Protein AF-A0A1Q4DE97-F1 (afdb_monomer_lite)

pLDDT: mean 72.82, std 19.22, range [30.12, 95.75]

Foldseek 3Di:
DDDDDDDDPVRVVVLVPDQPDQDPPLCVVPPVRCPPLNGDGDPVNVVVVVVVVVCVDPVNVVCCVPPPVVPVVCVVCVVCVVVVHDDPPDDFDDDPPDPDPDGPDDPPPPPDPPDDDDDDDDD

Structure (mmCIF, N/CA/C/O backbone):
data_AF-A0A1Q4DE97-F1
#
_entry.id   AF-A0A1Q4DE97-F1
#
loop_
_atom_site.group_PDB
_atom_site.id
_atom_site.type_symbol
_atom_site.label_atom_id
_atom_site.label_alt_id
_atom_site.label_comp_id
_atom_site.label_asym_id
_atom_site.label_entity_id
_atom_site.label_seq_id
_atom_site.pdbx_PDB_ins_code
_atom_site.Cartn_x
_atom_site.Cartn_y
_atom_site.Cartn_z
_atom_site.occupancy
_atom_site.B_iso_or_equiv
_atom_site.auth_seq_id
_atom_site.auth_comp_id
_atom_site.auth_asym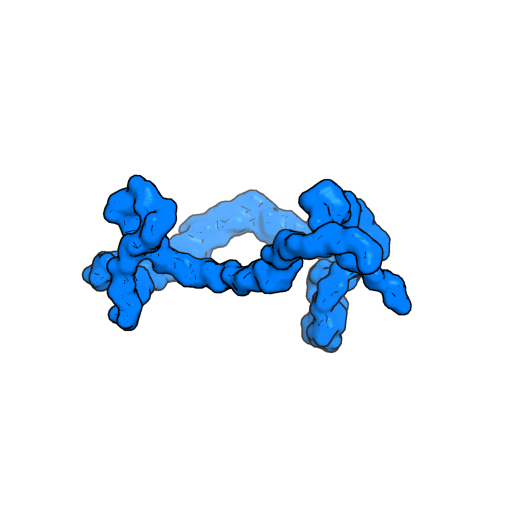_id
_atom_site.auth_atom_id
_atom_site.pdbx_PDB_model_num
ATOM 1 N N . MET A 1 1 ? 25.082 -4.727 -14.947 1.00 63.41 1 MET A N 1
ATOM 2 C CA . MET A 1 1 ? 23.734 -4.173 -15.171 1.00 63.41 1 MET A CA 1
ATOM 3 C C . MET A 1 1 ? 23.800 -2.721 -14.744 1.00 63.41 1 MET A C 1
ATOM 5 O O . MET A 1 1 ? 24.364 -2.459 -13.689 1.00 63.41 1 MET A O 1
ATOM 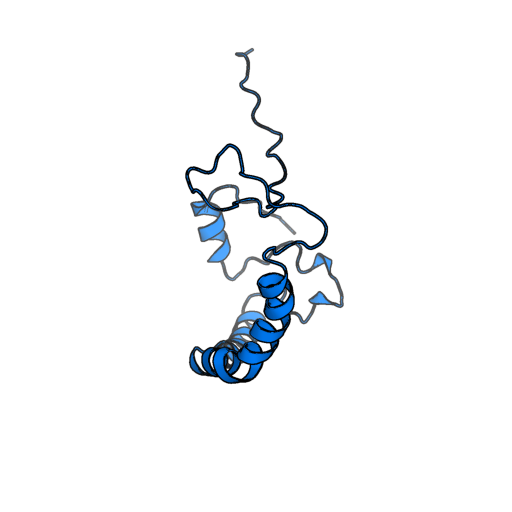9 N N . GLU A 1 2 ? 23.386 -1.798 -15.602 1.00 80.38 2 GLU A N 1
ATOM 10 C CA . GLU A 1 2 ? 23.496 -0.360 -15.340 1.00 80.38 2 GLU A CA 1
ATOM 11 C C . GLU A 1 2 ? 22.279 0.116 -14.541 1.00 80.38 2 GLU A C 1
ATOM 13 O O . GLU A 1 2 ? 21.149 -0.255 -14.859 1.00 80.38 2 GLU A O 1
ATOM 18 N N . THR A 1 3 ? 22.513 0.901 -13.490 1.00 84.88 3 THR A N 1
ATOM 19 C CA . THR A 1 3 ? 21.463 1.403 -12.595 1.00 84.88 3 THR A CA 1
ATOM 20 C C . THR A 1 3 ? 21.319 2.903 -12.783 1.00 84.88 3 THR A C 1
ATOM 22 O O . THR A 1 3 ? 22.309 3.629 -12.728 1.00 84.88 3 THR A O 1
ATOM 25 N N . ILE A 1 4 ? 20.081 3.367 -12.942 1.00 86.88 4 ILE A N 1
ATOM 26 C CA . ILE A 1 4 ? 19.746 4.792 -12.989 1.00 86.88 4 ILE A CA 1
ATOM 27 C C . ILE A 1 4 ? 18.996 5.198 -11.716 1.00 86.88 4 ILE A C 1
ATOM 29 O O . ILE A 1 4 ? 18.144 4.452 -11.231 1.00 86.88 4 ILE A O 1
ATOM 33 N N . THR A 1 5 ? 19.286 6.392 -11.198 1.00 89.38 5 THR A N 1
ATOM 34 C CA . THR A 1 5 ? 18.634 6.952 -10.002 1.00 89.38 5 THR A CA 1
ATOM 35 C C . THR A 1 5 ? 18.014 8.306 -10.354 1.00 89.38 5 THR A C 1
ATOM 37 O O . THR A 1 5 ? 18.703 9.319 -10.263 1.00 89.38 5 THR A O 1
ATOM 40 N N . PRO A 1 6 ? 16.744 8.350 -10.794 1.00 87.69 6 PRO A N 1
ATOM 41 C CA . PRO A 1 6 ? 16.066 9.609 -11.097 1.00 87.69 6 PRO A CA 1
ATOM 42 C C . PRO A 1 6 ? 15.745 10.397 -9.815 1.00 87.69 6 PRO A C 1
ATOM 44 O O . PRO A 1 6 ? 15.268 9.823 -8.834 1.00 87.69 6 PRO A O 1
ATOM 47 N N . ASP A 1 7 ? 15.962 11.714 -9.834 1.00 86.81 7 ASP A N 1
ATOM 48 C CA . ASP A 1 7 ? 15.827 12.624 -8.685 1.00 86.81 7 ASP A CA 1
ATOM 49 C C . ASP A 1 7 ? 14.897 13.826 -8.964 1.00 86.81 7 ASP A C 1
ATOM 51 O O . ASP A 1 7 ? 14.987 14.877 -8.332 1.00 86.81 7 ASP A O 1
ATOM 55 N N . GLY A 1 8 ? 13.934 13.648 -9.869 1.00 91.62 8 GLY A N 1
ATOM 56 C CA . GLY A 1 8 ? 12.907 14.635 -10.200 1.00 91.62 8 GLY A CA 1
ATOM 57 C C . GLY A 1 8 ? 11.564 13.973 -10.493 1.00 91.62 8 GLY A C 1
ATOM 58 O O . GLY A 1 8 ? 11.508 12.851 -10.989 1.00 91.62 8 GLY A O 1
ATOM 59 N N . TYR A 1 9 ? 10.448 14.653 -10.20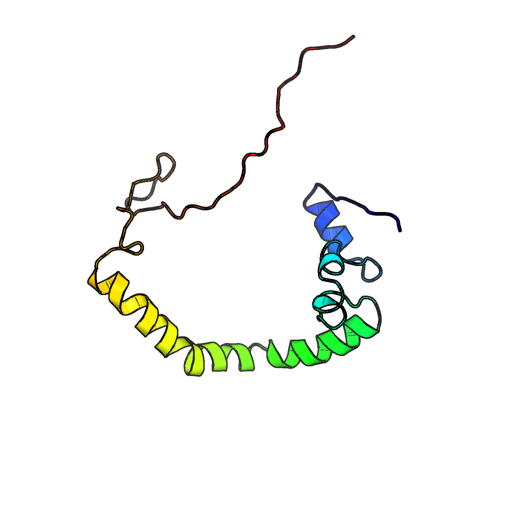4 1.00 91.31 9 TYR A N 1
ATOM 60 C CA . TYR A 1 9 ? 9.107 14.102 -10.467 1.00 91.31 9 TYR A CA 1
ATOM 61 C C . TYR A 1 9 ? 8.925 13.703 -11.941 1.00 91.31 9 TYR A C 1
ATOM 63 O O . TYR A 1 9 ? 8.367 12.645 -12.235 1.00 91.31 9 TYR A O 1
ATOM 71 N N . ALA A 1 10 ? 9.417 14.539 -12.861 1.00 93.00 10 ALA A N 1
ATOM 72 C CA . ALA A 1 10 ? 9.348 14.280 -14.295 1.00 93.00 10 ALA A CA 1
ATOM 73 C C . ALA A 1 10 ? 10.166 13.039 -14.686 1.00 93.00 10 ALA A C 1
ATOM 75 O O . ALA A 1 10 ? 9.624 12.152 -15.346 1.00 93.00 10 ALA A O 1
ATOM 76 N N . ASP A 1 11 ? 11.406 12.939 -14.205 1.00 88.88 11 ASP A N 1
ATOM 77 C CA . ASP A 1 11 ? 12.334 11.846 -14.521 1.00 88.88 11 ASP A CA 1
ATOM 78 C C . ASP A 1 11 ? 11.875 10.515 -13.915 1.00 88.88 11 ASP A C 1
ATOM 80 O O . ASP A 1 11 ? 11.886 9.480 -14.581 1.00 88.88 11 ASP A O 1
ATOM 84 N N . VAL A 1 12 ? 11.368 10.539 -12.676 1.00 89.88 12 VAL A N 1
ATOM 85 C CA . VAL A 1 12 ? 10.730 9.378 -12.036 1.00 89.88 12 VAL A CA 1
ATOM 86 C C . VAL A 1 12 ? 9.497 8.955 -12.831 1.00 89.88 12 VAL A C 1
ATOM 88 O O . VAL A 1 12 ? 9.295 7.766 -13.089 1.00 89.88 12 VAL A O 1
ATOM 91 N N . GLY A 1 13 ? 8.674 9.920 -13.248 1.00 89.31 13 GLY A N 1
ATOM 92 C CA . GLY A 1 13 ? 7.495 9.667 -14.065 1.00 89.31 13 GLY A CA 1
ATOM 93 C C . GLY A 1 13 ? 7.844 9.046 -15.418 1.00 89.31 13 GLY A C 1
ATOM 94 O O . GLY A 1 13 ? 7.151 8.131 -15.862 1.00 89.31 13 GLY A O 1
ATOM 95 N N . GLU A 1 14 ? 8.908 9.514 -16.070 1.00 89.25 14 GLU A N 1
ATOM 96 C CA . GLU A 1 14 ? 9.407 8.943 -17.321 1.00 89.25 14 GLU A CA 1
ATOM 97 C C . GLU A 1 14 ? 9.942 7.526 -17.123 1.00 89.25 14 GLU A C 1
ATOM 99 O O . GLU A 1 14 ? 9.515 6.617 -17.837 1.00 89.25 14 GLU A O 1
ATOM 104 N N . ALA A 1 15 ? 10.789 7.310 -16.116 1.00 87.19 15 ALA A N 1
ATOM 105 C CA . ALA A 1 15 ? 11.308 5.990 -15.779 1.00 87.19 15 ALA A CA 1
ATOM 106 C C . ALA A 1 15 ? 10.172 4.988 -15.501 1.00 87.19 15 ALA A C 1
ATOM 108 O O . ALA A 1 15 ? 10.207 3.865 -15.996 1.00 87.19 15 ALA A O 1
ATOM 109 N N . CYS A 1 16 ? 9.106 5.405 -14.805 1.00 84.00 16 CYS A N 1
ATOM 110 C CA . CYS A 1 16 ? 7.931 4.564 -14.543 1.00 84.00 16 CYS A CA 1
ATOM 111 C C . CYS A 1 16 ? 7.151 4.153 -15.804 1.00 84.00 16 CYS A C 1
ATOM 113 O O . CYS A 1 16 ? 6.409 3.170 -15.759 1.00 84.00 16 CYS A O 1
ATOM 115 N N . ARG A 1 17 ? 7.274 4.897 -16.912 1.00 87.19 17 ARG A N 1
ATOM 116 C CA . ARG A 1 17 ? 6.613 4.583 -18.192 1.00 87.19 17 ARG A CA 1
ATOM 117 C C . ARG A 1 17 ? 7.441 3.656 -19.083 1.00 87.19 17 ARG A C 1
ATOM 119 O O . ARG A 1 17 ? 6.894 3.095 -20.031 1.00 87.19 17 ARG A O 1
ATOM 126 N N . ARG A 1 18 ? 8.734 3.484 -18.802 1.00 84.94 18 ARG A N 1
ATOM 127 C CA . ARG A 1 18 ? 9.610 2.581 -19.554 1.00 84.94 18 ARG A CA 1
ATOM 128 C C . ARG A 1 18 ? 9.378 1.138 -19.100 1.00 84.94 18 ARG A C 1
ATOM 130 O O . ARG A 1 18 ? 9.665 0.770 -17.967 1.00 84.94 18 ARG A O 1
ATOM 137 N N . HIS A 1 19 ? 8.797 0.322 -19.978 1.00 77.19 19 HIS A N 1
ATOM 138 C CA . HIS A 1 19 ? 8.387 -1.059 -19.674 1.00 77.19 19 HIS A CA 1
ATOM 139 C C . HIS A 1 19 ? 9.524 -2.094 -19.744 1.00 77.19 19 HIS A C 1
ATOM 141 O O . HIS A 1 19 ? 9.327 -3.259 -19.387 1.00 77.19 19 HIS A O 1
ATOM 147 N N . ASP A 1 20 ? 10.670 -1.677 -20.267 1.00 77.31 20 ASP A N 1
ATOM 148 C CA . ASP A 1 20 ? 11.928 -2.409 -20.390 1.00 77.31 20 ASP A CA 1
ATOM 149 C C . ASP A 1 20 ? 12.849 -2.212 -19.176 1.00 77.31 20 ASP A C 1
ATOM 151 O O . ASP A 1 20 ? 13.762 -3.008 -18.973 1.00 77.31 20 ASP A O 1
ATOM 155 N N . LEU A 1 21 ? 12.582 -1.206 -18.336 1.00 77.94 21 LEU A N 1
ATOM 156 C CA . LEU A 1 21 ? 13.297 -1.012 -17.081 1.00 77.94 21 LEU A CA 1
ATOM 157 C C . LEU A 1 21 ? 12.770 -1.946 -15.986 1.00 77.94 21 LEU A C 1
ATOM 159 O O . LEU A 1 21 ? 11.566 -2.046 -15.737 1.00 77.94 21 LEU A O 1
ATOM 163 N N . GLN A 1 22 ? 13.699 -2.584 -15.276 1.00 76.88 22 GLN A N 1
ATOM 164 C CA . GLN A 1 22 ? 13.414 -3.304 -14.040 1.00 76.88 22 GLN A CA 1
ATOM 165 C C . GLN A 1 22 ? 13.462 -2.337 -12.852 1.00 76.88 22 GLN A C 1
ATOM 167 O O . GLN A 1 22 ? 14.331 -1.469 -12.766 1.00 76.88 22 GLN A O 1
ATOM 172 N N . ARG A 1 23 ? 12.543 -2.506 -11.897 1.00 75.62 23 ARG A N 1
ATOM 173 C CA . ARG A 1 23 ? 12.592 -1.770 -10.631 1.00 75.62 23 ARG A CA 1
ATOM 174 C C . ARG A 1 23 ? 13.689 -2.355 -9.743 1.00 75.62 23 ARG A C 1
ATOM 176 O O . ARG A 1 23 ? 13.612 -3.522 -9.364 1.00 75.62 23 ARG A O 1
ATOM 183 N N . ALA A 1 24 ? 14.676 -1.532 -9.401 1.00 69.00 24 ALA A N 1
ATOM 184 C CA . ALA A 1 24 ? 15.710 -1.892 -8.437 1.00 69.00 24 ALA A CA 1
ATOM 185 C C . ALA A 1 24 ? 15.094 -2.246 -7.067 1.00 69.00 24 ALA A C 1
ATOM 187 O O . ALA A 1 24 ? 14.017 -1.753 -6.727 1.00 69.00 24 ALA A O 1
ATOM 188 N N . LEU A 1 25 ? 15.802 -3.068 -6.282 1.00 69.38 25 LEU A N 1
ATOM 189 C CA . LEU A 1 25 ? 15.473 -3.523 -4.917 1.00 69.38 25 LEU A CA 1
ATOM 190 C C . LEU A 1 25 ? 14.440 -4.648 -4.801 1.00 69.38 25 LEU A C 1
ATOM 192 O O . LEU A 1 25 ? 14.456 -5.355 -3.796 1.00 69.38 25 LEU A O 1
ATOM 196 N N . TYR A 1 26 ? 13.562 -4.867 -5.783 1.00 72.56 26 TYR A N 1
ATOM 197 C CA . TYR A 1 26 ? 12.617 -5.988 -5.689 1.00 72.56 26 TYR A CA 1
ATOM 198 C C . TYR A 1 26 ? 13.284 -7.345 -5.933 1.00 72.56 26 TYR A C 1
ATOM 200 O O . TYR A 1 26 ? 12.858 -8.342 -5.364 1.00 72.56 26 TYR A O 1
ATOM 208 N N . ASP A 1 27 ? 14.363 -7.383 -6.708 1.00 69.00 27 ASP A N 1
ATOM 209 C CA . ASP A 1 27 ? 15.224 -8.555 -6.886 1.00 69.00 27 ASP A CA 1
ATOM 210 C C . ASP A 1 27 ? 16.137 -8.832 -5.682 1.00 69.00 27 ASP A C 1
ATOM 212 O O . ASP A 1 27 ? 16.536 -9.977 -5.470 1.00 69.00 27 ASP A O 1
ATOM 216 N N . ALA A 1 28 ? 16.410 -7.828 -4.842 1.00 75.94 28 ALA A N 1
ATOM 217 C CA . ALA A 1 28 ? 17.208 -7.991 -3.624 1.00 75.94 28 ALA A CA 1
ATOM 218 C C . ALA A 1 28 ? 16.577 -8.977 -2.621 1.00 75.94 28 ALA A C 1
ATOM 220 O O . ALA A 1 28 ? 17.284 -9.563 -1.806 1.00 75.94 28 ALA A O 1
ATOM 221 N N . GLY A 1 29 ? 15.260 -9.213 -2.704 1.00 73.06 29 GLY A N 1
ATOM 222 C CA . GLY A 1 29 ? 14.575 -10.253 -1.927 1.00 73.06 29 GLY A CA 1
ATOM 223 C C . GLY A 1 29 ? 14.801 -11.685 -2.437 1.00 73.06 29 GLY A C 1
ATOM 224 O O . GLY A 1 29 ? 14.240 -12.628 -1.877 1.00 73.06 29 GLY A O 1
ATOM 225 N N . GLY A 1 30 ? 15.603 -11.865 -3.492 1.00 76.62 30 GLY A N 1
ATOM 226 C CA . GLY A 1 30 ? 16.038 -13.165 -3.996 1.00 76.62 30 GLY A CA 1
ATOM 227 C C . GLY A 1 30 ? 14.873 -14.097 -4.330 1.00 76.62 30 GLY A C 1
ATOM 228 O O . GLY A 1 30 ? 13.894 -13.698 -4.961 1.00 76.62 30 GLY A O 1
ATOM 229 N N . ALA A 1 31 ? 14.964 -15.350 -3.877 1.00 79.19 31 ALA A N 1
ATOM 230 C CA . ALA A 1 31 ? 13.973 -16.389 -4.165 1.00 79.19 31 ALA A CA 1
ATOM 231 C C . ALA A 1 31 ? 12.548 -16.040 -3.695 1.00 79.19 31 ALA A C 1
ATOM 233 O O . ALA A 1 31 ? 11.584 -16.469 -4.320 1.00 79.19 31 ALA A O 1
ATOM 234 N N . VAL A 1 32 ? 12.398 -15.232 -2.637 1.00 80.88 32 VAL A N 1
ATOM 235 C CA . VAL A 1 32 ? 11.077 -14.808 -2.133 1.00 80.88 32 VAL A CA 1
ATOM 236 C C . VAL A 1 32 ? 10.367 -13.902 -3.139 1.00 80.88 32 VAL A C 1
ATOM 238 O O . VAL A 1 32 ? 9.143 -13.921 -3.250 1.00 80.88 32 VAL A O 1
ATOM 241 N N . MET A 1 33 ? 11.136 -13.110 -3.885 1.00 82.25 33 MET A N 1
ATOM 242 C CA . MET A 1 33 ? 10.602 -12.090 -4.778 1.00 82.25 33 MET A CA 1
ATOM 243 C C . MET A 1 33 ? 10.614 -12.495 -6.250 1.00 82.25 33 MET A C 1
ATOM 245 O O . MET A 1 33 ? 9.933 -11.845 -7.037 1.00 82.25 33 MET A O 1
ATOM 249 N N . ALA A 1 34 ? 11.329 -13.561 -6.624 1.00 77.00 34 ALA A N 1
ATOM 250 C CA . ALA A 1 34 ? 11.500 -14.003 -8.011 1.00 77.00 34 ALA A CA 1
ATOM 251 C C . ALA A 1 34 ? 10.168 -14.132 -8.775 1.00 77.00 34 ALA A C 1
ATOM 253 O O . ALA A 1 34 ? 10.038 -13.640 -9.894 1.00 77.00 34 ALA A O 1
ATOM 254 N N . ASP A 1 35 ? 9.154 -14.696 -8.116 1.00 75.12 35 ASP A N 1
ATOM 255 C CA . ASP A 1 35 ? 7.801 -14.836 -8.647 1.00 75.12 35 ASP A CA 1
ATOM 256 C C . ASP A 1 35 ? 6.830 -13.833 -8.024 1.00 75.12 35 ASP A C 1
ATOM 258 O O . ASP A 1 35 ? 5.638 -14.105 -7.938 1.00 75.12 35 ASP A O 1
ATOM 262 N N . SER A 1 36 ? 7.285 -12.676 -7.557 1.00 78.12 36 SER A N 1
ATOM 263 C CA . SER A 1 36 ? 6.397 -11.578 -7.179 1.00 78.12 36 SER A CA 1
ATOM 264 C C . SER A 1 36 ? 6.006 -10.795 -8.429 1.00 78.12 36 SER A C 1
ATOM 266 O O . SER A 1 36 ? 6.843 -10.618 -9.303 1.00 78.12 36 SER A O 1
ATOM 268 N N . PRO A 1 37 ? 4.793 -10.236 -8.541 1.00 75.62 37 PRO A N 1
ATOM 269 C CA . PRO A 1 37 ? 4.410 -9.401 -9.690 1.00 75.62 37 PRO A CA 1
ATOM 270 C C . PRO A 1 37 ? 5.300 -8.159 -9.873 1.00 75.62 37 PRO A C 1
ATOM 272 O O . PRO A 1 37 ? 5.322 -7.549 -10.940 1.00 75.62 37 PRO A O 1
ATOM 275 N N . LEU A 1 38 ? 6.053 -7.807 -8.828 1.00 78.12 38 LEU A N 1
ATOM 276 C CA . LEU A 1 38 ? 6.942 -6.653 -8.760 1.00 78.12 38 LEU A CA 1
ATOM 277 C C . LEU A 1 38 ? 8.310 -6.872 -9.437 1.00 78.12 38 LEU A C 1
ATOM 279 O O . LEU A 1 38 ? 9.010 -5.888 -9.662 1.00 78.12 38 LEU A O 1
ATOM 283 N N . VAL A 1 39 ? 8.690 -8.118 -9.756 1.00 75.50 39 VAL A N 1
ATOM 284 C CA . VAL A 1 39 ? 10.023 -8.477 -10.295 1.00 75.50 39 VAL A CA 1
ATOM 285 C C . VAL A 1 39 ? 10.042 -8.730 -11.815 1.00 75.50 39 VAL A C 1
ATOM 287 O O . VAL A 1 39 ? 10.936 -8.202 -12.486 1.00 75.50 39 VAL A O 1
ATOM 290 N N . PRO A 1 40 ? 9.087 -9.470 -12.418 1.00 69.62 40 PRO A N 1
ATOM 291 C CA . PRO A 1 40 ? 9.019 -9.638 -13.861 1.00 69.62 40 PRO A CA 1
ATOM 292 C C . PRO A 1 40 ? 8.857 -8.295 -14.572 1.00 69.62 40 PRO A C 1
ATOM 294 O O . PRO A 1 40 ? 8.092 -7.437 -14.133 1.00 69.62 40 PRO A O 1
ATOM 297 N N . HIS A 1 41 ? 9.498 -8.163 -15.731 1.00 75.12 41 HIS A N 1
ATOM 298 C CA . HIS A 1 41 ? 9.352 -7.040 -16.662 1.00 75.12 41 HIS A CA 1
ATOM 299 C C . HIS A 1 41 ? 8.969 -7.554 -18.064 1.00 75.12 41 HIS A C 1
ATOM 301 O O . HIS A 1 41 ? 8.897 -8.762 -18.318 1.00 75.12 41 HIS A O 1
ATOM 307 N N . GLY A 1 42 ? 8.619 -6.650 -18.981 1.00 74.19 42 GLY A N 1
ATOM 308 C CA . GLY A 1 42 ? 8.255 -7.024 -20.351 1.00 74.19 42 GLY A CA 1
ATOM 309 C C . GLY A 1 42 ? 7.005 -7.919 -20.462 1.00 74.19 42 GLY A C 1
ATOM 310 O O . GLY A 1 42 ? 5.940 -7.618 -19.922 1.00 74.19 42 GLY A O 1
ATOM 311 N N . ALA A 1 43 ? 7.084 -9.002 -21.241 1.00 76.75 43 ALA A N 1
ATOM 312 C CA . ALA A 1 43 ? 5.914 -9.824 -21.579 1.00 76.75 43 ALA A CA 1
ATOM 313 C C . ALA A 1 43 ? 5.349 -10.623 -20.389 1.00 76.75 43 ALA A C 1
ATOM 315 O O . ALA A 1 43 ? 4.125 -10.687 -20.238 1.00 76.75 43 ALA A O 1
ATOM 316 N N . GLY A 1 44 ? 6.216 -11.171 -19.528 1.00 74.19 44 GLY A N 1
ATOM 317 C CA . GLY A 1 44 ? 5.807 -11.913 -18.329 1.00 74.19 44 GLY A CA 1
ATOM 318 C C . GLY A 1 44 ? 5.04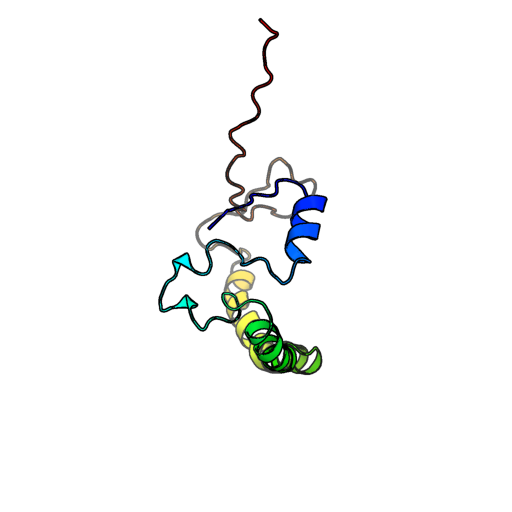9 -11.028 -17.337 1.00 74.19 44 GLY A C 1
ATOM 319 O O . GLY A 1 44 ? 3.979 -11.400 -16.856 1.00 74.19 44 GLY A O 1
ATOM 320 N N . HIS A 1 45 ? 5.531 -9.797 -17.148 1.00 79.81 45 HIS A N 1
ATOM 321 C CA . HIS A 1 45 ? 4.849 -8.760 -16.373 1.00 79.81 45 HIS A CA 1
ATOM 322 C C . HIS A 1 45 ? 3.441 -8.473 -16.906 1.00 79.81 45 HIS A C 1
ATOM 324 O O . HIS A 1 45 ? 2.461 -8.508 -16.163 1.00 79.81 45 HIS A O 1
ATOM 330 N N . ARG A 1 46 ? 3.309 -8.250 -18.222 1.00 77.44 46 ARG A N 1
ATOM 331 C CA . ARG A 1 46 ? 2.015 -7.939 -18.851 1.00 77.44 46 ARG A CA 1
ATOM 332 C C . ARG A 1 46 ? 0.984 -9.048 -18.664 1.00 77.44 46 ARG A C 1
ATOM 334 O O . ARG A 1 46 ? -0.189 -8.740 -18.468 1.00 77.44 46 ARG A O 1
ATOM 341 N N . LEU A 1 47 ? 1.379 -10.316 -18.772 1.00 80.88 47 LEU A N 1
ATOM 342 C CA . LEU A 1 47 ? 0.456 -11.439 -18.588 1.00 80.88 47 LEU A CA 1
ATOM 343 C C . LEU A 1 47 ? -0.029 -11.521 -17.137 1.00 80.88 47 LEU A C 1
ATOM 345 O O . LEU A 1 47 ? -1.227 -11.672 -16.889 1.00 80.88 47 LEU A O 1
ATOM 349 N N . ARG A 1 48 ? 0.891 -11.356 -16.188 1.00 78.94 48 ARG A N 1
ATOM 350 C CA . ARG A 1 48 ? 0.608 -11.444 -14.759 1.00 78.94 48 ARG A CA 1
ATOM 351 C C . ARG A 1 48 ? -0.264 -10.293 -14.254 1.00 78.94 48 ARG A C 1
ATOM 353 O O . ARG A 1 48 ? -1.318 -10.536 -13.666 1.00 78.94 48 ARG A O 1
ATOM 360 N N . HIS A 1 49 ? 0.064 -9.060 -14.639 1.00 81.56 49 HIS A N 1
ATOM 361 C CA . HIS A 1 49 ? -0.755 -7.890 -14.321 1.00 81.56 49 HIS A CA 1
ATOM 362 C C . HIS A 1 49 ? -2.171 -7.963 -14.895 1.00 81.56 49 HIS A C 1
ATOM 364 O O . HIS A 1 49 ? -3.099 -7.441 -14.284 1.00 81.56 49 HIS A O 1
ATOM 370 N N . ARG A 1 50 ? -2.399 -8.630 -16.037 1.00 84.06 50 ARG A N 1
ATOM 371 C CA . ARG A 1 50 ? -3.770 -8.833 -16.549 1.00 84.06 50 ARG A CA 1
ATOM 372 C C . ARG A 1 50 ? -4.622 -9.678 -15.609 1.00 84.06 50 ARG A C 1
ATOM 374 O O . ARG A 1 50 ? -5.821 -9.417 -15.510 1.00 84.06 50 ARG A O 1
ATOM 381 N N . MET A 1 51 ? -4.033 -10.684 -14.964 1.00 82.69 51 MET A N 1
ATOM 382 C CA . MET A 1 51 ? -4.742 -11.527 -14.003 1.00 82.69 51 MET A CA 1
ATOM 383 C C . MET A 1 51 ? -4.984 -10.768 -12.697 1.00 82.69 51 MET A C 1
ATOM 385 O O . MET A 1 51 ? -6.126 -10.691 -12.251 1.00 82.69 51 MET A O 1
ATOM 389 N N . GLU A 1 52 ? -3.964 -10.110 -12.145 1.00 81.56 52 GLU A N 1
ATOM 390 C CA . GLU A 1 52 ? -4.094 -9.300 -10.921 1.00 81.56 52 GLU A CA 1
ATOM 391 C C . GLU A 1 52 ? -5.065 -8.135 -11.071 1.00 81.56 52 GLU A C 1
ATOM 393 O O . GLU A 1 52 ? -5.906 -7.911 -10.202 1.00 81.56 52 GLU A O 1
ATOM 398 N N . ASN A 1 53 ? -5.055 -7.451 -12.216 1.00 85.38 53 ASN A N 1
ATOM 399 C CA . ASN A 1 53 ? -6.007 -6.380 -12.491 1.00 85.38 53 ASN A CA 1
ATOM 400 C C . ASN A 1 53 ? -7.465 -6.859 -12.478 1.00 85.38 53 ASN A C 1
ATOM 402 O O . ASN A 1 53 ? -8.353 -6.014 -12.433 1.00 85.38 53 ASN A O 1
ATOM 406 N N . ARG A 1 54 ? -7.756 -8.172 -12.530 1.00 85.56 54 ARG A N 1
ATOM 407 C CA . ARG A 1 54 ? -9.113 -8.712 -12.304 1.00 85.56 54 ARG A CA 1
ATOM 408 C C . ARG A 1 54 ? -9.489 -8.715 -10.821 1.00 85.56 54 ARG A C 1
ATOM 410 O O . ARG A 1 54 ? -10.631 -8.397 -10.494 1.00 85.56 54 ARG A O 1
ATOM 417 N N . LEU A 1 55 ? -8.539 -9.019 -9.942 1.00 85.06 55 LEU A N 1
ATOM 418 C CA . LEU A 1 55 ? -8.720 -8.970 -8.489 1.00 85.06 55 LEU A CA 1
ATOM 419 C C . LEU A 1 55 ? -8.789 -7.525 -7.989 1.00 85.06 55 LEU A C 1
ATOM 421 O O . LEU A 1 55 ? -9.600 -7.206 -7.130 1.00 85.06 55 LEU A O 1
ATOM 425 N N . CYS A 1 56 ? -8.029 -6.623 -8.606 1.00 84.38 56 CYS A N 1
ATOM 426 C CA . CYS A 1 56 ? -8.023 -5.199 -8.269 1.00 84.38 56 CYS A CA 1
ATOM 427 C C . CYS A 1 56 ? -9.086 -4.381 -9.029 1.00 84.38 56 CYS A C 1
ATOM 429 O O . CYS A 1 56 ? -8.986 -3.157 -9.120 1.00 84.38 56 CYS A O 1
ATOM 431 N N . ARG A 1 57 ? -10.121 -5.019 -9.601 1.00 91.31 57 ARG A N 1
ATOM 432 C CA . ARG A 1 57 ? -11.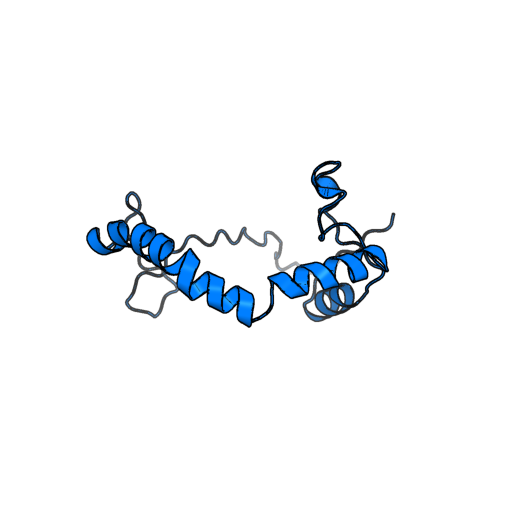223 -4.281 -10.240 1.00 91.31 57 ARG A CA 1
ATOM 433 C C . ARG A 1 57 ? -12.059 -3.564 -9.198 1.00 91.31 57 ARG A C 1
ATOM 435 O O . ARG A 1 57 ? -12.301 -4.077 -8.109 1.00 91.31 57 ARG A O 1
ATOM 442 N N . ARG A 1 58 ? -12.628 -2.429 -9.606 1.00 92.50 58 ARG A N 1
ATOM 443 C CA . ARG A 1 58 ? -13.543 -1.625 -8.785 1.00 92.50 58 ARG A CA 1
ATOM 444 C C . ARG A 1 58 ? -14.631 -2.460 -8.099 1.00 92.50 58 ARG A C 1
ATOM 446 O O . ARG A 1 58 ? -14.917 -2.219 -6.935 1.00 92.50 58 ARG A O 1
ATOM 453 N N . GLY A 1 59 ? -15.229 -3.424 -8.804 1.00 92.44 59 GLY A N 1
ATOM 454 C CA . GLY A 1 59 ? -16.262 -4.301 -8.238 1.00 92.44 59 GLY A CA 1
ATOM 455 C C . GLY A 1 59 ? -15.738 -5.174 -7.095 1.00 92.44 59 GLY A C 1
ATOM 456 O O . GLY A 1 59 ? -16.315 -5.172 -6.011 1.00 92.44 59 GLY A O 1
ATOM 457 N N . THR A 1 60 ? -14.609 -5.849 -7.313 1.00 91.19 60 THR A N 1
ATOM 458 C CA . THR A 1 60 ? -13.955 -6.712 -6.320 1.00 91.19 60 THR A CA 1
ATOM 459 C C . THR A 1 60 ? -13.498 -5.919 -5.097 1.00 91.19 60 THR A C 1
ATOM 461 O O . THR A 1 60 ? -13.766 -6.323 -3.969 1.00 91.19 60 THR A O 1
ATOM 464 N N . LEU A 1 61 ? -12.892 -4.745 -5.305 1.00 90.50 61 LEU A N 1
ATOM 465 C CA . LEU A 1 61 ? -12.487 -3.861 -4.209 1.00 90.50 61 LEU A CA 1
ATOM 466 C C . LEU A 1 61 ? -13.695 -3.354 -3.413 1.00 90.50 61 LEU A C 1
ATOM 468 O O . LEU A 1 61 ? -13.653 -3.334 -2.187 1.00 90.50 61 LEU A O 1
ATOM 472 N N . ARG A 1 62 ? -14.802 -3.009 -4.088 1.00 92.94 62 ARG A N 1
ATOM 473 C CA . ARG A 1 62 ? -1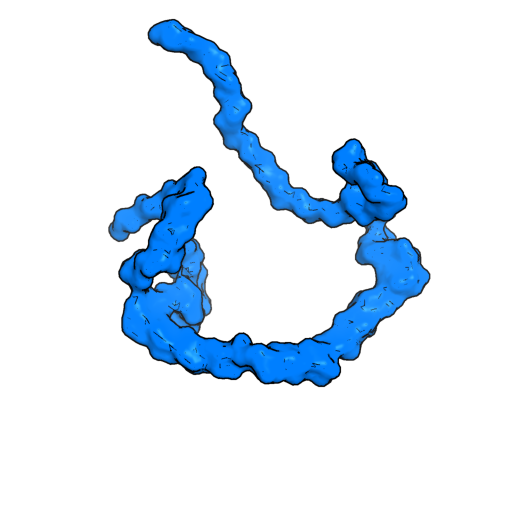6.029 -2.564 -3.412 1.00 92.94 62 ARG A CA 1
ATOM 474 C C . ARG A 1 62 ? -16.664 -3.668 -2.570 1.00 92.94 62 ARG A C 1
ATOM 476 O O . ARG A 1 62 ? -17.208 -3.381 -1.507 1.00 92.94 62 ARG A O 1
ATOM 483 N N . TYR A 1 63 ? -16.620 -4.908 -3.050 1.00 93.44 63 TYR A N 1
ATOM 484 C CA . TYR A 1 63 ? -17.042 -6.067 -2.271 1.00 93.44 63 TYR A CA 1
ATOM 485 C C . TYR A 1 63 ? -16.148 -6.253 -1.040 1.00 93.44 63 TYR A C 1
ATOM 487 O O . TYR A 1 63 ? -16.660 -6.342 0.073 1.00 93.44 63 TYR A O 1
ATOM 495 N N . GLY A 1 64 ? -14.823 -6.218 -1.221 1.00 92.50 64 GLY A N 1
ATOM 496 C CA . GLY A 1 64 ? -13.867 -6.306 -0.117 1.00 92.50 64 GLY A CA 1
ATOM 497 C C . GLY A 1 64 ? -14.115 -5.243 0.956 1.00 92.50 64 GLY A C 1
ATOM 498 O O . GLY A 1 64 ? -14.234 -5.579 2.129 1.00 92.50 64 GLY A O 1
ATOM 499 N N . GLU A 1 65 ? -14.293 -3.983 0.558 1.00 92.69 65 GLU A N 1
ATOM 500 C CA . GLU A 1 65 ? -14.619 -2.872 1.462 1.00 92.69 65 GLU A CA 1
ATOM 501 C C . GLU A 1 65 ? -15.891 -3.143 2.280 1.00 92.69 65 GLU A C 1
ATOM 503 O O . GLU A 1 65 ? -15.896 -3.018 3.503 1.00 92.69 65 GLU A O 1
ATOM 508 N N . LYS A 1 66 ? -16.980 -3.531 1.608 1.00 92.31 66 LYS A N 1
ATOM 509 C CA . LYS A 1 66 ? -18.302 -3.637 2.238 1.00 92.31 66 LYS A CA 1
ATOM 510 C C . LYS A 1 66 ? -18.499 -4.894 3.068 1.00 92.31 66 LYS A C 1
ATOM 512 O O . LYS A 1 66 ? -19.251 -4.851 4.039 1.00 92.31 66 LYS A O 1
ATOM 517 N N . THR A 1 67 ? -17.900 -5.996 2.639 1.00 93.62 67 THR A N 1
ATOM 518 C CA . THR A 1 67 ? -18.224 -7.328 3.154 1.00 93.62 67 THR A CA 1
ATOM 519 C C . THR A 1 67 ? -17.095 -7.909 3.988 1.00 93.62 67 THR A C 1
ATOM 521 O O . THR A 1 67 ? -17.370 -8.667 4.908 1.00 93.62 67 THR A O 1
ATOM 524 N N . ILE A 1 68 ? -15.841 -7.558 3.695 1.00 93.44 68 ILE A N 1
ATOM 525 C CA . ILE A 1 68 ? -14.680 -8.149 4.370 1.00 93.44 68 ILE A CA 1
ATOM 526 C C . ILE A 1 68 ? -14.058 -7.157 5.350 1.00 93.44 68 ILE A C 1
ATOM 528 O O . ILE A 1 68 ? -13.821 -7.503 6.498 1.00 93.44 68 ILE A O 1
ATOM 532 N N . LEU A 1 69 ? -13.792 -5.922 4.917 1.00 93.94 69 LEU A N 1
ATOM 533 C CA . LEU A 1 69 ? -13.026 -4.951 5.705 1.00 93.94 69 LEU A CA 1
ATOM 534 C C . LEU A 1 69 ? -13.870 -4.180 6.719 1.00 93.94 69 LEU A C 1
ATOM 536 O O . LEU A 1 69 ? -13.320 -3.685 7.699 1.00 93.94 69 LEU A O 1
ATOM 540 N N . ARG A 1 70 ? -15.186 -4.079 6.508 1.00 91.81 70 ARG A N 1
ATOM 541 C CA . ARG A 1 70 ? -16.079 -3.273 7.349 1.00 91.81 70 ARG A CA 1
ATOM 542 C C . ARG A 1 70 ? -15.952 -3.601 8.838 1.00 91.81 70 ARG A C 1
ATOM 544 O O . ARG A 1 70 ? -15.704 -2.697 9.634 1.00 91.81 70 ARG A O 1
ATOM 551 N N . ASP A 1 71 ? -16.160 -4.862 9.201 1.00 95.25 71 ASP A N 1
ATOM 552 C CA . ASP A 1 71 ? -16.199 -5.271 10.605 1.00 95.25 71 ASP A CA 1
ATOM 553 C C . ASP A 1 71 ? -14.803 -5.252 11.246 1.00 95.25 71 ASP A C 1
ATOM 555 O O . ASP A 1 71 ? -14.666 -4.594 12.274 1.00 95.25 71 ASP A O 1
ATOM 559 N N . PRO A 1 72 ? -13.733 -5.795 10.626 1.00 95.75 72 PRO A N 1
ATOM 560 C CA . PRO A 1 72 ? -12.380 -5.681 11.167 1.00 95.75 72 PRO A CA 1
ATOM 561 C C . PRO A 1 72 ? -11.936 -4.239 11.399 1.00 95.75 72 PRO A C 1
ATOM 563 O O . PRO A 1 72 ? -11.336 -3.950 12.429 1.00 95.75 72 PRO A O 1
ATOM 566 N N . VAL A 1 73 ? -12.239 -3.315 10.478 1.00 94.44 73 VAL A N 1
ATOM 567 C CA . VAL A 1 73 ? -11.899 -1.896 10.656 1.00 94.44 73 VAL A CA 1
ATOM 568 C C . VAL A 1 73 ? -12.663 -1.310 11.839 1.00 94.44 73 VAL A C 1
ATOM 570 O O . VAL A 1 73 ? -12.058 -0.655 12.685 1.00 94.44 73 VAL A O 1
ATOM 573 N N . ARG A 1 74 ? -13.974 -1.560 11.935 1.00 93.50 74 ARG A N 1
ATOM 574 C CA . ARG A 1 74 ? -14.785 -1.090 13.065 1.00 93.50 74 ARG A CA 1
ATOM 575 C C . ARG A 1 74 ? -14.250 -1.633 14.388 1.00 93.50 74 ARG A C 1
ATOM 577 O O . ARG A 1 74 ? -14.056 -0.861 15.320 1.00 93.50 74 ARG A O 1
ATOM 584 N N . ASP A 1 75 ? -14.018 -2.935 14.456 1.00 95.19 75 ASP A N 1
ATOM 585 C CA . ASP A 1 75 ? -13.635 -3.629 15.682 1.00 95.19 75 ASP A CA 1
ATOM 586 C C . ASP A 1 75 ? -12.210 -3.244 16.107 1.00 95.19 75 ASP A C 1
ATOM 588 O O . ASP A 1 75 ? -11.957 -3.034 17.290 1.00 95.19 75 ASP A O 1
ATOM 592 N N . THR A 1 76 ? -11.308 -3.034 15.140 1.00 92.56 76 THR A N 1
ATOM 593 C CA . THR A 1 76 ? -9.963 -2.491 15.391 1.00 92.56 76 THR A CA 1
ATOM 594 C C . THR A 1 76 ? -10.029 -1.073 15.951 1.00 92.56 76 THR A C 1
ATOM 596 O O . THR A 1 76 ? -9.270 -0.738 16.853 1.00 92.56 76 THR A O 1
ATOM 599 N N . LEU A 1 77 ? -10.932 -0.227 15.442 1.00 90.25 77 LEU A N 1
ATOM 600 C CA . LEU A 1 77 ? -11.051 1.171 15.869 1.00 90.25 77 LEU A CA 1
ATOM 601 C C . LEU A 1 77 ? -11.833 1.354 17.179 1.00 90.25 77 LEU A C 1
ATOM 603 O O . LEU A 1 77 ? -11.599 2.330 17.892 1.00 90.25 77 LEU A O 1
ATOM 607 N N . ALA A 1 78 ? -12.742 0.437 17.512 1.00 90.44 78 ALA A N 1
ATOM 608 C CA . ALA A 1 78 ? -13.594 0.500 18.699 1.00 90.44 78 ALA A CA 1
ATOM 609 C C . ALA A 1 78 ? -12.849 0.798 20.021 1.00 90.44 78 ALA A C 1
ATOM 611 O O . ALA A 1 78 ? -13.279 1.718 20.724 1.00 90.44 78 ALA A O 1
ATOM 612 N N . PRO A 1 79 ? -11.739 0.115 20.380 1.00 85.25 79 PRO A N 1
ATOM 613 C CA . PRO A 1 79 ? -11.026 0.404 21.628 1.00 85.25 79 PRO A CA 1
ATOM 614 C C . PRO A 1 79 ? -10.415 1.810 21.653 1.00 85.25 79 PRO A C 1
ATOM 616 O O . PRO A 1 79 ? -10.459 2.478 22.684 1.00 85.25 79 PRO A O 1
ATOM 619 N N . PHE A 1 80 ? -9.901 2.298 20.523 1.00 85.31 80 PHE A N 1
ATOM 620 C CA . PHE A 1 80 ? -9.306 3.634 20.423 1.00 85.31 80 PHE A CA 1
ATOM 621 C C . PHE A 1 80 ? -10.360 4.740 20.523 1.00 85.31 80 PHE A C 1
ATOM 623 O O . PHE A 1 80 ? -10.142 5.763 21.173 1.00 85.31 80 PHE A O 1
ATOM 630 N N . LEU A 1 81 ? -11.538 4.512 19.932 1.00 85.56 81 LEU A N 1
ATOM 631 C CA . LEU A 1 81 ? -12.681 5.413 20.065 1.00 85.56 81 LEU A CA 1
ATOM 632 C C . LEU A 1 81 ? -13.176 5.477 21.514 1.00 85.56 81 LEU A C 1
ATOM 634 O O . LEU A 1 81 ? -13.418 6.569 22.020 1.00 85.56 81 LEU A O 1
ATOM 638 N N . ALA A 1 82 ? -13.268 4.332 22.199 1.00 84.44 82 ALA A N 1
ATOM 639 C CA . ALA A 1 82 ? -13.640 4.279 23.613 1.00 84.44 82 ALA A CA 1
ATOM 640 C C . ALA A 1 82 ? -12.603 4.967 24.519 1.00 84.44 82 ALA A C 1
ATOM 642 O O . ALA A 1 82 ? -12.965 5.627 25.490 1.00 84.44 82 ALA A O 1
ATOM 643 N N . ALA A 1 83 ? -11.317 4.848 24.184 1.00 81.38 83 ALA A N 1
ATOM 644 C CA . ALA A 1 83 ? -10.221 5.476 24.915 1.00 81.38 83 ALA A CA 1
ATOM 645 C C . ALA A 1 83 ? -10.047 6.978 24.614 1.00 81.38 83 ALA A C 1
ATOM 647 O O . ALA A 1 83 ? -9.257 7.638 25.294 1.00 81.38 83 ALA A O 1
ATOM 648 N N . GLY A 1 84 ? -10.722 7.507 23.584 1.00 81.38 84 GLY A N 1
ATOM 649 C CA . GLY A 1 84 ? -10.569 8.888 23.114 1.00 81.38 84 GLY A CA 1
ATOM 650 C C . GLY A 1 84 ? -9.183 9.212 22.540 1.00 81.38 84 GLY A C 1
ATOM 651 O O . GLY A 1 84 ? -8.861 10.385 22.357 1.00 81.38 84 GLY A O 1
ATOM 652 N N . ARG A 1 85 ? -8.350 8.195 22.273 1.00 72.62 85 ARG A N 1
ATOM 653 C CA . ARG A 1 85 ? -6.974 8.338 21.773 1.00 72.62 85 ARG A CA 1
ATOM 654 C C . ARG A 1 85 ? -6.570 7.147 20.908 1.00 72.62 85 ARG A C 1
ATOM 656 O O . ARG A 1 85 ? -6.986 6.021 21.166 1.00 72.62 85 ARG A O 1
ATOM 663 N N . ALA A 1 86 ? -5.760 7.415 19.885 1.00 73.50 86 ALA A N 1
ATOM 664 C CA . ALA A 1 86 ? -5.310 6.408 18.922 1.00 73.50 86 ALA A CA 1
ATOM 665 C C . ALA A 1 86 ? -4.083 5.615 19.397 1.00 73.50 86 ALA A C 1
ATOM 667 O O . ALA A 1 86 ? -3.948 4.448 19.051 1.00 73.50 86 ALA A O 1
ATOM 668 N N . ASP A 1 87 ? -3.210 6.230 20.194 1.00 72.69 87 ASP A N 1
ATOM 669 C CA . ASP A 1 87 ? -2.073 5.560 20.820 1.00 72.69 87 ASP A CA 1
ATOM 670 C C . ASP A 1 87 ? -2.373 5.398 22.323 1.00 72.69 87 ASP A C 1
ATOM 672 O O . ASP A 1 87 ? -2.671 6.391 22.999 1.00 72.69 87 ASP A O 1
ATOM 676 N N . PRO A 1 88 ? -2.392 4.164 22.855 1.00 63.94 88 PRO A N 1
ATOM 677 C CA . PRO A 1 88 ? -2.653 3.932 24.267 1.00 63.94 88 PRO A CA 1
ATOM 678 C C . PRO A 1 88 ? -1.557 4.500 25.177 1.00 63.94 88 PRO A C 1
ATOM 680 O O . PRO A 1 88 ? -1.910 4.907 26.291 1.00 63.94 88 PRO A O 1
ATOM 683 N N . ASP A 1 89 ? -0.312 4.580 24.693 1.00 68.31 89 ASP A N 1
ATOM 684 C CA . ASP A 1 89 ? 0.902 4.879 25.464 1.00 68.31 89 ASP A CA 1
ATOM 685 C C . ASP A 1 89 ? 1.454 6.290 25.204 1.00 68.31 89 ASP A C 1
ATOM 687 O O . ASP A 1 89 ? 2.137 6.854 26.062 1.00 68.31 89 ASP A O 1
ATOM 691 N N . THR A 1 90 ? 1.121 6.899 24.061 1.00 66.06 90 THR A N 1
ATOM 692 C CA . THR A 1 90 ? 1.565 8.260 23.716 1.00 66.06 90 THR A CA 1
ATOM 693 C C . THR A 1 90 ? 0.406 9.261 23.794 1.00 66.06 90 THR A C 1
ATOM 695 O O . THR A 1 90 ? -0.556 9.153 23.026 1.00 66.06 90 THR A O 1
ATOM 698 N N . PRO A 1 91 ? 0.460 10.276 24.679 1.00 62.00 91 PRO A N 1
ATOM 699 C CA . PRO A 1 91 ? -0.542 11.332 24.690 1.00 62.00 91 PRO A CA 1
ATOM 700 C C . PRO A 1 91 ? -0.495 12.133 23.383 1.00 62.00 91 PRO A C 1
ATOM 702 O O . PRO A 1 91 ? 0.558 12.358 22.791 1.00 62.00 91 PRO A O 1
ATOM 705 N N . ALA A 1 92 ? -1.661 12.577 22.925 1.00 61.09 92 ALA A N 1
ATOM 706 C CA . ALA A 1 92 ? -1.757 13.349 21.700 1.00 61.09 92 ALA A CA 1
ATOM 707 C C . ALA A 1 92 ? -1.203 14.772 21.917 1.00 61.09 92 ALA A C 1
ATOM 709 O O . ALA A 1 92 ? -1.690 15.513 22.770 1.00 61.09 92 ALA A O 1
ATOM 710 N N . GLU A 1 93 ? -0.210 15.175 21.123 1.00 62.50 93 GLU A N 1
ATOM 711 C CA . GLU A 1 93 ? 0.400 16.509 21.187 1.00 62.50 93 GLU A CA 1
ATOM 712 C C . GLU A 1 93 ? 0.017 17.362 19.967 1.00 62.50 93 GLU A C 1
ATOM 714 O O . GLU A 1 93 ? -0.136 16.863 18.846 1.00 62.50 93 GLU A O 1
ATOM 719 N N . ARG A 1 94 ? -0.144 18.680 20.162 1.00 59.81 94 ARG A N 1
ATOM 720 C CA . ARG A 1 94 ? -0.337 19.619 19.047 1.00 59.81 94 ARG A CA 1
ATOM 721 C C . ARG A 1 94 ? 1.008 19.822 18.350 1.00 59.81 94 ARG A C 1
ATOM 723 O O . ARG A 1 94 ? 1.915 20.423 18.917 1.00 59.81 94 ARG A O 1
ATOM 730 N N . GLY A 1 95 ? 1.111 19.377 17.099 1.00 62.44 95 GLY A N 1
ATOM 731 C CA . GLY A 1 95 ? 2.285 19.653 16.277 1.00 62.44 95 GLY A CA 1
ATOM 732 C C . GLY A 1 95 ? 2.494 21.168 16.095 1.00 62.44 95 GLY A C 1
ATOM 733 O O . GLY A 1 95 ? 1.530 21.868 15.772 1.00 62.44 95 GLY A O 1
ATOM 734 N N . PRO A 1 96 ? 3.727 21.692 16.237 1.00 64.88 96 PRO A N 1
ATOM 735 C CA . PRO A 1 96 ? 4.012 23.132 16.177 1.00 64.88 96 PRO A CA 1
ATOM 736 C C . PRO A 1 96 ? 3.726 23.766 14.804 1.00 64.88 96 PRO A C 1
ATOM 738 O O . PRO A 1 96 ? 3.622 24.983 14.697 1.00 64.88 96 PRO A O 1
ATOM 741 N N . ALA A 1 97 ? 3.573 22.948 13.758 1.00 65.06 97 ALA A N 1
ATOM 742 C CA . ALA A 1 97 ? 3.217 23.374 12.405 1.00 65.06 97 ALA A CA 1
ATOM 743 C C . ALA A 1 97 ? 1.714 23.222 12.077 1.00 65.06 97 ALA A C 1
ATOM 745 O O . ALA A 1 97 ? 1.303 23.499 10.951 1.00 65.06 97 ALA A O 1
ATOM 746 N N . SER A 1 98 ? 0.883 22.750 13.017 1.00 55.50 98 SER A N 1
ATOM 747 C CA . SER A 1 98 ? -0.542 22.511 12.761 1.00 55.50 98 SER A CA 1
ATOM 748 C C . SER A 1 98 ? -1.391 23.744 13.071 1.00 55.50 98 SER A C 1
ATOM 750 O O . SER A 1 98 ? -1.541 24.141 14.226 1.00 55.50 98 SER A O 1
ATOM 752 N N . ALA A 1 99 ? -2.030 24.293 12.036 1.00 59.84 99 ALA A N 1
ATOM 753 C CA . ALA A 1 99 ? -3.048 25.341 12.158 1.00 59.84 99 ALA A CA 1
ATOM 754 C C . ALA A 1 99 ? -4.448 24.801 12.525 1.00 59.84 99 ALA A C 1
ATOM 756 O O . ALA A 1 99 ? -5.398 25.571 12.632 1.00 59.84 99 ALA A O 1
ATOM 757 N N . ARG A 1 100 ? -4.607 23.478 12.680 1.00 54.88 100 ARG A N 1
ATOM 758 C CA . ARG A 1 100 ? -5.879 22.837 13.048 1.00 54.88 100 ARG A CA 1
ATOM 759 C C . ARG A 1 100 ? -5.936 22.570 14.548 1.00 54.88 100 ARG A C 1
ATOM 761 O O . ARG A 1 100 ? -4.948 22.129 15.130 1.00 54.88 100 ARG A O 1
ATOM 768 N N . ASP A 1 101 ? -7.118 22.751 15.137 1.00 52.34 101 ASP A N 1
ATOM 769 C CA . ASP A 1 101 ? -7.365 22.539 16.572 1.00 52.34 101 ASP A CA 1
ATOM 770 C C . ASP A 1 101 ? -7.364 21.074 17.026 1.00 52.34 101 ASP A C 1
ATOM 772 O O . ASP A 1 101 ? -7.486 20.791 18.216 1.00 52.34 101 ASP A O 1
ATOM 776 N N . HIS A 1 102 ? -7.173 20.137 16.096 1.00 50.62 102 HIS A N 1
ATOM 777 C CA . HIS A 1 102 ? -7.089 18.711 16.385 1.00 50.62 102 HIS A CA 1
ATOM 778 C C . HIS A 1 102 ? -5.684 18.153 16.154 1.00 50.62 102 HIS A C 1
ATOM 780 O O . HIS A 1 102 ? -4.944 18.595 15.271 1.00 50.62 102 HIS A O 1
ATOM 786 N N . PHE A 1 103 ? -5.359 17.162 16.985 1.00 48.78 103 PHE A N 1
ATOM 787 C CA . PHE A 1 103 ? -4.078 16.481 17.122 1.00 48.78 103 PHE A CA 1
ATOM 788 C C . PHE A 1 103 ? -3.556 15.936 15.788 1.00 48.78 103 PHE A C 1
ATOM 790 O O . PHE A 1 103 ? -3.985 14.893 15.302 1.00 48.78 103 PHE A O 1
ATOM 797 N N . ALA A 1 104 ? -2.606 16.651 15.195 1.00 46.81 104 ALA A N 1
ATOM 798 C CA . ALA A 1 104 ? -1.810 16.172 14.077 1.00 46.81 104 ALA A CA 1
ATOM 799 C C . ALA A 1 104 ? -0.415 15.821 14.599 1.00 46.81 104 ALA A C 1
ATOM 801 O O . ALA A 1 104 ? 0.546 16.549 14.370 1.00 46.81 104 ALA A O 1
ATOM 802 N N . SER A 1 105 ? -0.324 14.712 15.327 1.00 49.09 105 SER A N 1
ATOM 803 C CA . SER A 1 105 ? 0.937 13.996 15.478 1.00 49.09 105 SER A CA 1
ATOM 804 C C . SER A 1 105 ? 0.684 12.546 15.091 1.00 49.09 105 SER A C 1
ATOM 806 O O . SER A 1 105 ? 0.365 11.698 15.913 1.00 49.09 105 SER A O 1
ATOM 808 N N . TYR A 1 106 ? 0.743 12.288 13.787 1.00 42.31 106 TYR A N 1
ATOM 809 C CA . TYR A 1 106 ? 1.161 10.979 13.315 1.00 42.31 106 TYR A CA 1
ATOM 810 C C . TYR A 1 106 ? 2.671 11.100 13.131 1.00 42.31 106 TYR A C 1
ATOM 812 O O . TYR A 1 106 ? 3.085 11.998 12.388 1.00 42.31 106 TYR A O 1
ATOM 820 N N . PRO A 1 107 ? 3.502 10.267 13.777 1.00 34.81 107 PRO A N 1
ATOM 821 C CA . PRO A 1 107 ? 4.925 10.241 13.491 1.00 34.81 107 PRO A CA 1
ATOM 822 C C . PRO A 1 107 ? 5.117 9.711 12.065 1.00 34.81 107 PRO A C 1
ATOM 824 O O . PRO A 1 107 ? 5.355 8.531 11.833 1.00 34.81 107 PRO A O 1
ATOM 827 N N . VAL A 1 108 ? 4.998 10.590 11.070 1.00 33.28 108 VAL A N 1
ATOM 828 C CA . VAL A 1 108 ? 5.594 10.356 9.763 1.00 33.28 108 VAL A CA 1
ATOM 829 C C . VAL A 1 108 ? 7.079 10.561 9.986 1.00 33.28 108 VAL A C 1
ATOM 831 O O . VAL A 1 108 ? 7.560 11.689 10.086 1.00 33.28 108 VAL A O 1
ATOM 834 N N . VAL A 1 109 ? 7.809 9.456 10.104 1.00 30.12 109 VAL A N 1
ATOM 835 C CA . VAL A 1 109 ? 9.265 9.463 10.001 1.00 30.12 109 VAL A CA 1
ATOM 836 C C . VAL A 1 109 ? 9.604 9.866 8.564 1.00 30.12 109 VAL A C 1
ATOM 838 O O . VAL A 1 109 ? 9.862 9.027 7.709 1.00 30.12 109 VAL A O 1
ATOM 841 N N . SER A 1 110 ? 9.579 11.164 8.261 1.00 31.89 110 SER A N 1
ATOM 842 C CA . SER A 1 110 ? 10.372 11.687 7.159 1.00 31.89 110 SER A CA 1
ATOM 843 C C . SER A 1 110 ? 11.788 11.794 7.701 1.00 31.89 110 SER A C 1
ATOM 845 O O . SER A 1 110 ? 12.127 12.738 8.423 1.00 31.89 110 SER A O 1
ATOM 847 N N . SER A 1 111 ? 12.608 10.785 7.424 1.00 32.72 111 SER A N 1
ATOM 848 C CA . SER A 1 111 ? 14.040 10.897 7.644 1.00 32.72 111 SER A CA 1
ATOM 849 C C . SER A 1 111 ? 14.539 12.165 6.945 1.00 32.72 111 SER A C 1
ATOM 851 O O . SER A 1 111 ? 14.201 12.465 5.799 1.00 32.72 111 SER A O 1
ATOM 853 N N . ARG A 1 112 ? 15.294 12.965 7.702 1.00 32.62 112 ARG A N 1
ATOM 854 C CA . ARG A 1 112 ? 15.962 14.184 7.246 1.00 32.62 112 ARG A CA 1
ATOM 855 C C . ARG A 1 112 ? 16.608 13.965 5.880 1.00 32.62 112 ARG A C 1
ATOM 857 O O . ARG A 1 112 ? 17.466 13.097 5.736 1.00 32.62 112 ARG A O 1
ATOM 864 N N . ARG A 1 113 ? 16.344 14.878 4.945 1.00 38.47 113 ARG A N 1
ATOM 865 C CA . ARG A 1 113 ? 17.292 15.199 3.876 1.00 38.47 113 ARG A CA 1
ATOM 866 C C . ARG A 1 113 ? 18.510 15.866 4.530 1.00 38.47 113 ARG A C 1
ATOM 868 O O . ARG A 1 113 ? 18.574 17.085 4.661 1.00 38.47 113 ARG A O 1
ATOM 875 N N . ALA A 1 114 ? 19.450 15.062 5.017 1.00 38.47 114 ALA A N 1
ATOM 876 C CA . ALA A 1 114 ? 20.797 15.531 5.300 1.00 38.47 114 ALA A CA 1
ATOM 877 C C . ALA A 1 114 ? 21.460 15.804 3.944 1.00 38.47 114 ALA A C 1
ATOM 879 O O . ALA A 1 114 ? 21.743 14.864 3.209 1.00 38.47 114 ALA A O 1
ATOM 880 N N . GLY A 1 115 ? 21.635 17.074 3.567 1.00 37.50 115 GLY A N 1
ATOM 881 C CA . GLY A 1 115 ? 22.363 17.369 2.330 1.00 37.50 115 GLY A CA 1
ATOM 882 C C . GLY A 1 115 ? 22.304 18.774 1.739 1.00 37.50 115 GLY A C 1
ATOM 883 O O . GLY A 1 115 ? 23.029 19.014 0.786 1.00 37.50 115 GLY A O 1
ATOM 884 N N . LEU A 1 116 ? 21.515 19.720 2.256 1.00 35.94 116 LEU A N 1
ATOM 885 C CA . LEU A 1 116 ? 21.586 21.111 1.782 1.00 35.94 116 LEU A CA 1
ATOM 886 C C . LEU A 1 116 ? 22.376 21.966 2.776 1.00 35.94 116 LEU A C 1
ATOM 888 O O . LEU A 1 116 ? 21.808 22.613 3.652 1.00 35.94 116 LEU A O 1
ATOM 892 N N . ARG A 1 117 ? 23.708 21.957 2.642 1.00 34.72 117 ARG A N 1
ATOM 893 C CA . ARG A 1 117 ? 24.534 23.093 3.070 1.00 34.72 117 ARG A CA 1
ATOM 894 C C . ARG A 1 117 ? 24.627 24.055 1.891 1.00 34.72 117 ARG A C 1
ATOM 896 O O . ARG A 1 117 ? 25.106 23.680 0.826 1.00 34.72 117 ARG A O 1
ATOM 903 N N . ALA A 1 118 ? 24.151 25.279 2.102 1.00 38.06 118 ALA A N 1
ATOM 904 C CA . ALA A 1 118 ? 24.533 26.425 1.291 1.00 38.06 118 ALA A CA 1
ATOM 905 C C . ALA A 1 118 ? 26.069 26.540 1.294 1.00 38.06 118 ALA A C 1
ATOM 907 O O . ALA A 1 118 ? 26.697 26.328 2.336 1.00 38.06 118 ALA A O 1
ATOM 908 N N . GLY A 1 119 ? 26.651 26.783 0.118 1.00 33.62 119 GLY A N 1
ATOM 909 C CA . GLY A 1 119 ? 28.098 26.777 -0.100 1.00 33.62 119 GLY A CA 1
ATOM 910 C C . GLY A 1 119 ? 28.853 27.900 0.618 1.00 33.62 119 GLY A C 1
ATOM 911 O O . GLY A 1 119 ? 28.265 28.731 1.310 1.00 33.62 119 GLY A O 1
ATOM 912 N N . PRO A 1 120 ? 30.166 27.968 0.381 1.00 32.19 120 PRO A N 1
ATOM 913 C CA . PRO A 1 120 ? 30.712 29.228 -0.094 1.00 32.19 120 PRO A CA 1
ATOM 914 C C . PRO A 1 120 ? 31.481 29.062 -1.410 1.00 32.19 120 PRO A C 1
ATOM 916 O O . PRO A 1 120 ? 31.927 27.980 -1.779 1.00 32.19 120 PRO A O 1
ATOM 919 N N . SER A 1 121 ? 31.540 30.184 -2.116 1.00 36.00 121 SER A N 1
ATOM 920 C CA . SER A 1 121 ? 32.150 30.463 -3.415 1.00 36.00 121 SER A CA 1
ATOM 921 C C . SER A 1 121 ? 33.536 29.849 -3.661 1.00 36.00 121 SER A C 1
ATOM 923 O O . SER A 1 121 ? 34.404 29.911 -2.796 1.00 36.00 121 SER A O 1
ATOM 925 N N . THR A 1 122 ? 33.703 29.369 -4.898 1.00 32.78 122 THR A N 1
ATOM 926 C CA . THR A 1 122 ? 34.921 29.102 -5.699 1.00 32.78 122 THR A CA 1
ATOM 927 C C . THR A 1 122 ? 36.090 30.070 -5.427 1.00 32.78 122 THR A C 1
ATOM 929 O O . THR A 1 122 ? 35.808 31.220 -5.072 1.00 32.78 122 THR A O 1
ATOM 932 N N . PRO A 1 123 ? 37.365 29.725 -5.731 1.00 37.34 123 PRO A N 1
ATOM 933 C CA . PRO A 1 123 ? 37.931 28.479 -6.285 1.00 37.34 123 PRO A CA 1
ATOM 934 C C . PRO A 1 123 ? 38.688 27.598 -5.285 1.00 37.34 123 PRO A C 1
ATOM 936 O O . PRO A 1 123 ? 39.287 28.138 -4.330 1.00 37.34 123 PRO A O 1
#

Secondary structure (DSSP, 8-state):
-------SHHHHHHHHH-TTPPPTTSGGGGGGTTTSTTS--HHHHHHHHHHHHHHTSHHHHHHIIIIIIHHHHHHHHHHHHHHT-S-SSS-----TT--SSS-----------TT--------

Sequence (123 aa):
METITPDGYADVGEACRRHDLQRALYDAGGAVMADSPLVPHGAGHRLRHRMENRLCRRGTLRYGEKTILRDPVRDTLAPFLAAGRADPDTPAERGPASARDHFASYPVVSSRRAGLRAGPSTP

Radius of gyration: 22.32 Å; chains: 1; bounding box: 56×47×47 Å